Protein AF-A0A3B8VYR9-F1 (afdb_monomer)

Radius of gyration: 18.53 Å; Cα contacts (8 Å, |Δi|>4): 115; chains: 1; bounding box: 56×36×40 Å

Mean predicted aligned error: 8.79 Å

Solvent-accessible surface area (backbone atoms only — not comparable to full-atom values): 8008 Å² total; per-residue (Å²): 110,72,70,53,38,74,75,38,49,82,74,37,47,67,56,60,59,36,44,62,28,74,54,40,21,59,50,23,42,75,70,74,43,78,25,67,68,58,33,51,75,72,70,46,55,63,66,60,54,51,31,26,52,50,25,41,53,53,46,51,53,50,38,62,54,38,61,74,37,90,84,54,78,80,65,86,51,76,98,46,79,56,70,59,60,70,54,39,21,56,75,54,56,59,55,27,40,46,40,27,50,27,52,53,23,50,49,48,45,50,52,58,51,39,53,71,70,77,48,66,95,74,77,82,73,76,77,78,76,77,73,76,79,76,88,70,134

Secondary structure (DSSP, 8-state):
-HHHHHH-HHHHHHHHTTHHHHHHHHHHHHTT---HHHHHHTT--HHHHHHHHHHHHHHHHHHHHHHT-SS-PPP--TT---SEETTEEGGGGGGHHHHHHHHHHHHHHHHHHHHHTT--SSS---PPPPPP-----

Sequence (137 aa):
MIPAMALWPRFVFPVAWMSLFLIVDPVNLALGRPSIASDLRRGDWRNVAALAL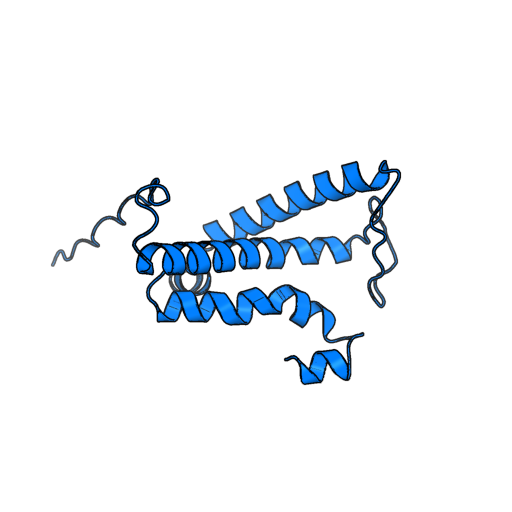GALVCGWFWEMWNFRALPKWEYTIPYLGFARVFEMPVLGYLGYLPFGLEVYAGYHFLAGWFSRLGTTSILVIEQPAGEPANRAT

Foldseek 3Di:
DVVCCVVCVLPCVVCVLQVLLVPQQVVCVVVVWDHPVVCVVVVHCPLLVVLQVVLLVVVLVLLVVQLPDPDHDADDRRPQCPCDDRRDGPVRSVSSSSVSRSVVSVVRRVVVVCVVVVPDPPPPPDDDPDDPPDPDD

Structure (mmCIF, N/CA/C/O backbone):
data_AF-A0A3B8VYR9-F1
#
_entry.id   AF-A0A3B8VYR9-F1
#
loop_
_atom_site.group_PDB
_atom_site.id
_atom_site.type_symbol
_atom_site.label_atom_id
_atom_site.label_alt_id
_atom_site.label_comp_id
_atom_site.label_asym_id
_atom_site.label_entity_id
_atom_site.label_seq_id
_atom_site.pdbx_PDB_ins_code
_atom_site.Cartn_x
_atom_site.Cartn_y
_atom_site.Cartn_z
_atom_site.occupancy
_atom_site.B_iso_or_equiv
_atom_site.auth_seq_id
_atom_site.auth_comp_id
_atom_site.auth_asym_id
_atom_site.auth_atom_id
_atom_site.pdbx_PDB_model_num
ATOM 1 N N . MET A 1 1 ? 8.200 -9.955 10.251 1.00 70.38 1 MET A N 1
ATOM 2 C CA . MET A 1 1 ? 8.188 -9.306 8.923 1.00 70.38 1 MET A CA 1
ATOM 3 C C . MET A 1 1 ? 9.584 -8.831 8.523 1.00 70.38 1 MET A C 1
ATOM 5 O O . MET A 1 1 ? 10.175 -9.465 7.663 1.00 70.38 1 MET A O 1
ATOM 9 N N . ILE A 1 2 ? 10.164 -7.833 9.202 1.00 75.56 2 ILE A N 1
ATOM 10 C CA . ILE A 1 2 ? 11.476 -7.245 8.847 1.00 75.56 2 ILE A CA 1
ATOM 11 C C . ILE A 1 2 ? 12.635 -8.269 8.761 1.00 75.56 2 ILE A C 1
ATOM 13 O O . ILE A 1 2 ? 13.341 -8.259 7.755 1.00 75.56 2 ILE A O 1
ATOM 17 N N . PRO A 1 3 ? 12.810 -9.223 9.703 1.00 81.12 3 PRO A N 1
ATOM 18 C CA . PRO A 1 3 ? 13.895 -10.208 9.598 1.00 81.12 3 PRO A CA 1
ATOM 19 C C . PRO A 1 3 ? 13.753 -11.145 8.389 1.00 81.12 3 PRO A C 1
ATOM 21 O O . PRO A 1 3 ? 14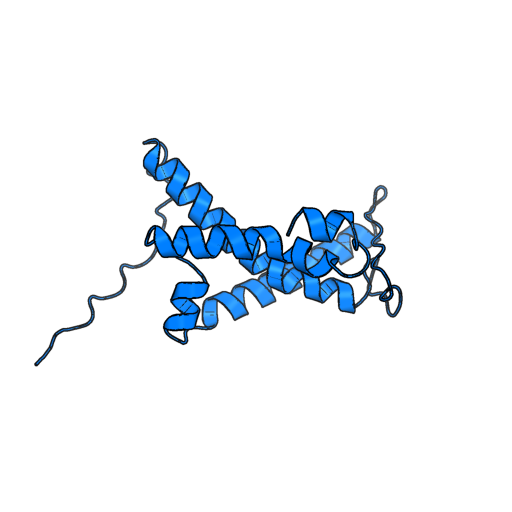.735 -11.495 7.745 1.00 81.12 3 PRO A O 1
ATOM 24 N N . ALA A 1 4 ? 12.519 -11.516 8.036 1.00 78.25 4 ALA A N 1
ATOM 25 C CA . ALA A 1 4 ? 12.243 -12.389 6.896 1.00 78.25 4 ALA A CA 1
ATOM 26 C C . ALA A 1 4 ? 12.531 -11.691 5.556 1.00 78.25 4 ALA A C 1
ATOM 28 O O . ALA A 1 4 ? 12.987 -12.332 4.613 1.00 78.25 4 ALA A O 1
ATOM 29 N N . MET A 1 5 ? 12.316 -10.375 5.485 1.00 78.88 5 MET A N 1
ATOM 30 C CA . MET A 1 5 ? 12.647 -9.564 4.308 1.00 78.88 5 MET A CA 1
ATOM 31 C C . MET A 1 5 ? 14.157 -9.461 4.095 1.00 78.88 5 MET A C 1
ATOM 33 O O . MET A 1 5 ? 14.606 -9.494 2.955 1.00 78.88 5 MET A O 1
ATOM 37 N N . ALA A 1 6 ? 14.934 -9.384 5.179 1.00 80.75 6 ALA A N 1
ATOM 38 C CA . ALA A 1 6 ? 16.392 -9.366 5.106 1.00 80.75 6 ALA A CA 1
ATOM 39 C C . ALA A 1 6 ? 16.974 -10.727 4.680 1.00 80.75 6 ALA A C 1
ATOM 41 O O . ALA A 1 6 ? 17.941 -10.770 3.925 1.00 80.75 6 ALA A O 1
ATOM 42 N N . LEU A 1 7 ? 16.377 -11.834 5.135 1.00 87.12 7 LEU A N 1
ATOM 43 C CA . LEU A 1 7 ? 16.882 -13.188 4.873 1.00 87.12 7 LEU A CA 1
ATOM 44 C C . LEU A 1 7 ? 16.427 -13.764 3.521 1.00 87.12 7 LEU A C 1
ATOM 46 O O . LEU A 1 7 ? 17.190 -14.482 2.879 1.00 87.12 7 LEU A O 1
ATOM 50 N N . TRP A 1 8 ? 15.214 -13.436 3.058 1.00 87.44 8 TRP A N 1
ATOM 51 C CA . TRP A 1 8 ? 14.652 -13.949 1.799 1.00 87.44 8 TRP A CA 1
ATOM 52 C C . TRP A 1 8 ? 13.967 -12.863 0.949 1.00 87.44 8 TRP A C 1
ATOM 54 O O . TRP A 1 8 ? 12.794 -13.001 0.580 1.00 87.44 8 TRP A O 1
ATOM 64 N N . PRO A 1 9 ? 14.684 -11.796 0.550 1.00 81.38 9 PRO A N 1
ATOM 65 C CA . PRO A 1 9 ? 14.093 -10.666 -0.174 1.00 81.38 9 PRO A CA 1
ATOM 66 C C . PRO A 1 9 ? 13.453 -11.072 -1.508 1.00 81.38 9 PRO A C 1
ATOM 68 O O . PRO A 1 9 ? 12.457 -10.491 -1.926 1.00 81.38 9 PRO A O 1
ATOM 71 N N . ARG A 1 10 ? 13.973 -12.123 -2.158 1.00 83.44 10 ARG A N 1
ATOM 72 C CA . ARG A 1 10 ? 13.478 -12.617 -3.456 1.00 83.44 10 ARG A CA 1
ATOM 73 C C . ARG A 1 10 ? 12.071 -13.224 -3.395 1.00 83.44 10 ARG A C 1
ATOM 75 O O . ARG A 1 10 ? 11.439 -13.332 -4.438 1.00 83.44 10 ARG A O 1
ATOM 82 N N . PHE A 1 11 ? 11.595 -13.602 -2.207 1.00 84.12 11 PHE A N 1
ATOM 83 C CA . PHE A 1 11 ? 10.285 -14.236 -2.008 1.00 84.12 11 PHE A CA 1
ATOM 84 C C . PHE A 1 11 ? 9.354 -13.410 -1.118 1.00 84.12 11 PHE A C 1
ATOM 86 O O . PHE A 1 11 ? 8.143 -13.439 -1.300 1.00 84.12 11 PHE A O 1
ATOM 93 N N . VAL A 1 12 ? 9.908 -12.658 -0.163 1.00 86.00 12 VAL A N 1
ATOM 94 C CA . VAL A 1 12 ? 9.130 -11.917 0.844 1.00 86.00 12 VAL A CA 1
ATOM 95 C C . VAL A 1 12 ? 8.771 -10.499 0.366 1.00 86.00 12 VAL A C 1
ATOM 97 O O . VAL A 1 12 ? 8.066 -9.769 1.058 1.00 86.00 12 VAL A O 1
ATOM 100 N N . PHE A 1 13 ? 9.183 -10.102 -0.844 1.00 84.25 13 PHE A N 1
ATOM 101 C CA . PHE A 1 13 ? 8.862 -8.783 -1.396 1.00 84.25 13 PHE A CA 1
ATOM 102 C C . PHE A 1 13 ? 7.352 -8.447 -1.450 1.00 84.25 13 PHE A C 1
ATOM 104 O O . PHE A 1 13 ? 7.033 -7.297 -1.164 1.00 84.25 13 PHE A O 1
ATOM 111 N N . PRO A 1 14 ? 6.394 -9.373 -1.688 1.00 86.38 14 PRO A N 1
ATOM 112 C CA . PRO A 1 14 ? 4.969 -9.018 -1.661 1.00 86.38 14 PRO A CA 1
ATOM 113 C C . PRO A 1 14 ? 4.486 -8.645 -0.256 1.00 86.38 14 PRO A C 1
ATOM 115 O O . PRO A 1 14 ? 3.592 -7.824 -0.094 1.00 86.38 14 PRO A O 1
ATOM 118 N N . VAL A 1 15 ? 5.108 -9.212 0.782 1.00 87.06 15 VAL A N 1
ATOM 119 C CA . VAL A 1 15 ? 4.826 -8.836 2.174 1.00 87.06 15 VAL A CA 1
ATOM 120 C C . VAL A 1 15 ? 5.326 -7.418 2.450 1.00 87.06 15 VAL A C 1
ATOM 122 O O . VAL A 1 15 ? 4.719 -6.708 3.242 1.00 87.06 15 VAL A O 1
ATOM 125 N N . ALA A 1 16 ? 6.388 -6.977 1.765 1.00 84.75 16 ALA A N 1
ATOM 126 C CA . ALA A 1 16 ? 6.820 -5.580 1.795 1.00 84.75 16 ALA A CA 1
ATOM 127 C C . ALA A 1 16 ? 5.740 -4.645 1.265 1.00 84.75 16 ALA A C 1
ATOM 129 O O . ALA A 1 16 ? 5.438 -3.645 1.905 1.00 84.75 16 ALA A O 1
ATOM 130 N N . TRP A 1 17 ? 5.137 -5.006 0.134 1.00 87.38 17 TRP A N 1
ATOM 131 C CA . TRP A 1 17 ? 4.110 -4.209 -0.541 1.00 87.38 17 TRP A CA 1
ATOM 132 C C . TRP A 1 17 ? 2.783 -4.116 0.212 1.00 87.38 17 TRP A C 1
ATOM 134 O O . TRP A 1 17 ? 1.917 -3.356 -0.197 1.00 87.38 17 TRP A O 1
ATOM 144 N N . MET A 1 18 ? 2.593 -4.946 1.238 1.00 90.44 18 MET A N 1
ATOM 145 C CA . MET A 1 18 ? 1.410 -4.919 2.103 1.00 90.44 18 MET A CA 1
ATOM 146 C C . MET A 1 18 ? 1.759 -4.550 3.544 1.00 90.44 18 MET A C 1
ATOM 148 O O . MET A 1 18 ? 0.905 -4.599 4.430 1.00 90.44 18 MET A O 1
ATOM 152 N N . SER A 1 19 ? 3.032 -4.271 3.819 1.00 90.44 19 SER A N 1
ATOM 153 C CA . SER A 1 19 ? 3.544 -4.138 5.177 1.00 90.44 19 SER A CA 1
ATOM 154 C C . SER A 1 19 ? 2.864 -3.009 5.935 1.00 90.44 19 SER A C 1
ATOM 156 O O . SER A 1 19 ? 2.513 -3.178 7.105 1.00 90.44 19 SER A O 1
ATOM 158 N N . LEU A 1 20 ? 2.642 -1.879 5.262 1.00 91.69 20 LEU A N 1
ATOM 159 C CA . LEU A 1 20 ? 2.012 -0.726 5.872 1.00 91.69 20 LEU A CA 1
ATOM 160 C C . LEU A 1 20 ? 0.546 -1.035 6.158 1.00 91.69 20 LEU A C 1
ATOM 162 O O . LEU A 1 20 ? 0.086 -0.805 7.272 1.00 91.69 20 LEU A O 1
ATOM 166 N N . PHE A 1 21 ? -0.163 -1.628 5.197 1.00 94.50 21 PHE A N 1
ATOM 167 C CA . PHE A 1 21 ? -1.569 -1.998 5.357 1.00 94.50 21 PHE A CA 1
ATOM 168 C C . PHE A 1 21 ? -1.770 -2.964 6.532 1.00 94.50 21 PHE A C 1
ATOM 170 O O . PHE A 1 21 ? -2.588 -2.708 7.414 1.00 94.50 21 PHE A O 1
ATOM 177 N N . LEU A 1 22 ? -0.968 -4.033 6.589 1.00 93.44 22 LEU A N 1
ATOM 178 C CA . LEU A 1 22 ? -1.051 -5.070 7.623 1.00 93.44 22 LEU A CA 1
ATOM 179 C C . LEU A 1 22 ? -0.770 -4.552 9.039 1.00 93.44 22 LEU A C 1
ATOM 181 O O . LEU A 1 22 ? -1.166 -5.195 10.008 1.00 93.44 22 LEU A O 1
ATOM 185 N N . ILE A 1 23 ? -0.085 -3.417 9.170 1.00 93.62 23 ILE A N 1
ATOM 186 C CA . ILE A 1 23 ? 0.197 -2.784 10.461 1.00 93.62 23 ILE A CA 1
ATOM 187 C C . ILE A 1 23 ? -0.844 -1.706 10.768 1.00 93.62 23 ILE A C 1
ATOM 189 O O . ILE A 1 23 ? -1.402 -1.671 11.862 1.00 93.62 23 ILE A O 1
ATOM 193 N N . VAL A 1 24 ? -1.101 -0.815 9.815 1.00 96.19 24 VAL A N 1
ATOM 194 C CA . VAL A 1 24 ? -1.844 0.426 10.044 1.00 96.19 24 VAL A CA 1
ATOM 195 C C . VAL A 1 24 ? -3.352 0.200 10.047 1.00 96.19 24 VAL A C 1
ATOM 197 O O . VAL A 1 24 ? -4.045 0.782 10.882 1.00 96.19 24 VAL A O 1
ATOM 200 N N . ASP A 1 25 ? -3.876 -0.663 9.177 1.00 96.69 25 ASP A N 1
ATOM 201 C CA . ASP A 1 25 ? -5.320 -0.905 9.104 1.00 96.69 25 ASP A CA 1
ATOM 202 C C . ASP A 1 25 ? -5.874 -1.551 10.393 1.00 96.69 25 ASP A C 1
ATOM 204 O O . ASP A 1 25 ? -6.851 -1.029 10.942 1.00 96.69 25 ASP A O 1
ATOM 208 N N . PRO A 1 26 ? -5.218 -2.570 10.998 1.00 95.62 26 PRO A N 1
ATOM 209 C CA . PRO A 1 26 ? -5.627 -3.081 12.308 1.00 95.62 26 PRO A CA 1
ATOM 210 C C . PRO A 1 26 ? -5.537 -2.045 13.432 1.00 95.62 26 PRO A C 1
ATOM 212 O O . PRO A 1 26 ? -6.354 -2.072 14.352 1.00 95.62 26 PRO A O 1
ATOM 215 N N . VAL A 1 27 ? -4.570 -1.122 13.376 1.00 96.06 27 VAL A N 1
ATOM 216 C CA . VAL A 1 27 ? -4.463 -0.027 14.353 1.00 96.06 27 VAL A CA 1
ATOM 217 C C . VAL A 1 27 ? -5.632 0.943 14.202 1.00 96.06 27 VAL A C 1
ATOM 219 O O . VAL A 1 27 ? -6.235 1.321 15.205 1.00 96.06 27 VAL A O 1
ATOM 222 N N . ASN A 1 28 ? -6.001 1.316 12.975 1.00 96.25 28 ASN A N 1
ATOM 223 C CA . ASN A 1 28 ? -7.187 2.139 12.734 1.00 96.25 28 ASN A CA 1
ATOM 224 C C . ASN A 1 28 ? -8.452 1.456 13.257 1.00 96.25 28 ASN A C 1
ATOM 226 O O . ASN A 1 28 ? -9.207 2.084 14.001 1.00 96.25 28 ASN A O 1
ATOM 230 N N . LEU A 1 29 ? -8.621 0.165 12.963 1.00 95.69 29 LEU A N 1
ATOM 231 C CA . LEU A 1 29 ? -9.728 -0.640 13.472 1.00 95.69 29 LEU A CA 1
ATOM 232 C C . LEU A 1 29 ? -9.774 -0.642 15.009 1.00 95.69 29 LEU A C 1
ATOM 234 O O . LEU A 1 29 ? -10.826 -0.400 15.596 1.00 95.69 29 LEU A O 1
ATOM 238 N N . ALA A 1 30 ? -8.638 -0.887 15.669 1.00 95.81 30 ALA A N 1
ATOM 239 C CA . ALA A 1 30 ? -8.544 -0.916 17.130 1.00 95.81 30 ALA A CA 1
ATOM 240 C C . ALA A 1 30 ? -8.846 0.448 17.775 1.00 95.81 30 ALA A C 1
ATOM 242 O O . ALA A 1 30 ? -9.344 0.511 18.896 1.00 95.81 30 ALA A O 1
ATOM 243 N N . LEU A 1 31 ? -8.566 1.542 17.064 1.00 93.31 31 LEU A N 1
ATOM 244 C CA . LEU A 1 31 ? -8.855 2.908 17.496 1.00 93.31 31 LEU A CA 1
ATOM 245 C C . LEU A 1 31 ? -10.264 3.391 17.105 1.00 93.31 31 LEU A C 1
ATOM 247 O O . LEU A 1 31 ? -10.565 4.566 17.319 1.00 93.31 31 LEU A O 1
ATOM 251 N N . GLY A 1 32 ? -11.107 2.525 16.530 1.00 91.25 32 GLY A N 1
ATOM 252 C CA . GLY A 1 32 ? -12.465 2.868 16.092 1.00 91.25 32 GLY A CA 1
ATOM 253 C C . GLY A 1 32 ? -12.511 3.840 14.908 1.00 91.25 32 GLY A C 1
ATOM 254 O O . GLY A 1 32 ? -13.501 4.544 14.729 1.00 91.25 32 GLY A O 1
ATOM 255 N N . ARG A 1 33 ? -11.431 3.922 14.126 1.00 93.50 33 ARG A N 1
ATOM 256 C CA . ARG A 1 33 ? -11.322 4.761 12.924 1.00 93.50 33 ARG A CA 1
ATOM 257 C C . ARG A 1 33 ? -11.756 3.973 11.682 1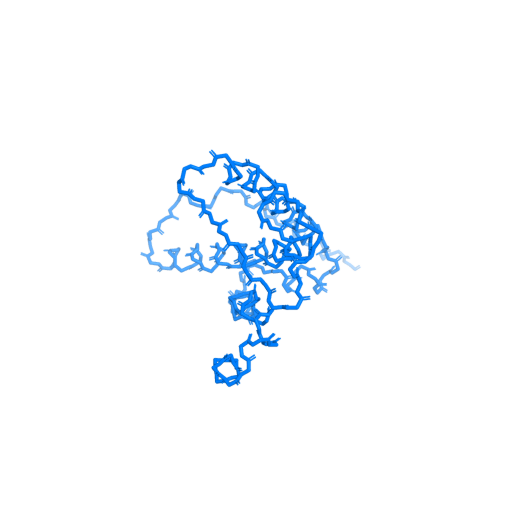.00 93.50 33 ARG A C 1
ATOM 259 O O . ARG A 1 33 ? -11.773 2.741 11.737 1.00 93.50 33 ARG A O 1
ATOM 266 N N . PRO A 1 34 ? -12.056 4.649 10.555 1.00 93.81 34 PRO A N 1
ATOM 267 C CA . PRO A 1 34 ? -12.319 3.961 9.296 1.00 93.81 34 PRO A CA 1
ATOM 268 C C . PRO A 1 34 ? -11.168 3.014 8.932 1.00 93.81 34 PRO A C 1
ATOM 270 O O . PRO A 1 34 ? -9.993 3.379 9.036 1.00 93.81 34 PRO A O 1
ATOM 273 N N . SER A 1 35 ? -11.515 1.781 8.565 1.00 96.44 35 SER A N 1
ATOM 274 C CA . SER A 1 35 ? -10.565 0.718 8.235 1.00 96.44 35 SER A CA 1
ATOM 275 C C . SER A 1 35 ? -11.167 -0.221 7.194 1.00 96.44 35 SER A C 1
ATOM 277 O O . SER A 1 35 ? -12.365 -0.511 7.217 1.00 96.44 35 SER A O 1
ATOM 279 N N . ILE A 1 36 ? -10.334 -0.759 6.314 1.00 95.75 36 ILE A N 1
ATOM 280 C CA . ILE A 1 36 ? -10.773 -1.753 5.332 1.00 95.75 36 ILE A CA 1
ATOM 281 C C . ILE A 1 36 ? -11.202 -3.039 6.043 1.00 95.75 36 ILE A C 1
ATOM 283 O O . ILE A 1 36 ? -12.195 -3.659 5.664 1.00 95.75 36 ILE A O 1
ATOM 287 N N . ALA A 1 37 ? -10.521 -3.424 7.126 1.00 94.62 37 ALA A N 1
ATOM 288 C CA . ALA A 1 37 ? -10.905 -4.582 7.920 1.00 94.62 37 ALA A CA 1
ATOM 289 C C . ALA A 1 37 ? -12.318 -4.451 8.520 1.00 94.62 37 ALA A C 1
ATOM 291 O O . ALA A 1 37 ? -13.041 -5.449 8.582 1.00 94.62 37 ALA A O 1
ATOM 292 N N . SER A 1 38 ? -12.745 -3.252 8.946 1.00 93.69 38 SER A N 1
ATOM 293 C CA . SER A 1 38 ? -14.126 -3.040 9.408 1.00 93.69 38 SER A CA 1
ATOM 294 C C . SER A 1 38 ? -15.143 -3.166 8.281 1.00 93.69 38 SER A C 1
ATOM 296 O O . SER A 1 38 ? -16.196 -3.767 8.495 1.00 93.69 38 SER A O 1
ATOM 298 N N . ASP A 1 39 ? -14.831 -2.654 7.090 1.00 93.56 39 ASP A N 1
ATOM 299 C CA . ASP A 1 39 ? -15.727 -2.725 5.932 1.00 93.56 39 ASP A CA 1
ATOM 300 C C . ASP A 1 39 ? -15.933 -4.179 5.495 1.00 93.56 39 ASP A C 1
ATOM 302 O O . ASP A 1 39 ? -17.066 -4.652 5.381 1.00 93.56 39 ASP A O 1
ATOM 306 N N . LEU A 1 40 ? -14.838 -4.938 5.398 1.00 94.44 40 LEU A N 1
ATOM 307 C CA . LEU A 1 40 ? -14.861 -6.359 5.054 1.00 94.44 40 LEU A CA 1
ATOM 308 C C . LEU A 1 40 ? -15.637 -7.202 6.071 1.00 94.44 40 LEU A C 1
ATOM 310 O O . LEU A 1 40 ? -16.398 -8.086 5.678 1.00 94.44 40 LEU A O 1
ATOM 314 N N . ARG A 1 41 ? -15.516 -6.911 7.375 1.00 94.19 41 ARG A N 1
ATOM 315 C CA . ARG A 1 41 ? -16.315 -7.580 8.425 1.00 94.19 41 ARG A CA 1
ATOM 316 C C . ARG A 1 41 ? -17.817 -7.349 8.267 1.00 94.19 41 ARG A C 1
ATOM 318 O O . ARG A 1 41 ? -18.602 -8.187 8.696 1.00 94.19 41 ARG A O 1
ATOM 325 N N . ARG A 1 42 ? -18.213 -6.225 7.668 1.00 93.75 42 ARG A N 1
ATOM 326 C CA . ARG A 1 42 ? -19.611 -5.887 7.363 1.00 93.75 42 ARG A CA 1
ATOM 327 C C . ARG A 1 42 ? -20.051 -6.390 5.983 1.00 93.75 42 ARG A C 1
ATOM 329 O O . ARG A 1 42 ? -21.192 -6.156 5.601 1.00 93.75 42 ARG A O 1
ATOM 336 N N . GLY A 1 43 ? -19.169 -7.074 5.249 1.00 94.94 43 GLY A N 1
ATOM 337 C CA . GLY A 1 43 ? -19.417 -7.542 3.886 1.00 94.94 43 GLY A CA 1
ATOM 338 C C . GLY A 1 43 ? -19.375 -6.433 2.832 1.00 94.94 43 GLY A C 1
ATOM 339 O O . GLY A 1 43 ? -19.832 -6.649 1.712 1.00 94.94 43 GLY A O 1
ATOM 340 N N . ASP A 1 44 ? -18.845 -5.253 3.165 1.00 94.56 44 ASP A N 1
ATOM 341 C CA . ASP A 1 44 ? -18.756 -4.122 2.248 1.00 94.56 44 ASP A CA 1
ATOM 342 C C . ASP A 1 44 ? -17.414 -4.121 1.507 1.00 94.56 44 ASP A C 1
ATOM 344 O O . ASP A 1 44 ? -16.362 -3.815 2.064 1.00 94.56 44 ASP A O 1
ATOM 348 N N . TRP A 1 45 ? -17.458 -4.466 0.222 1.00 94.69 45 TRP A N 1
ATOM 349 C CA . TRP A 1 45 ? -16.281 -4.528 -0.651 1.00 94.69 45 TRP A CA 1
ATOM 350 C C . TRP A 1 45 ? -16.107 -3.281 -1.519 1.00 94.69 45 TRP A C 1
ATOM 352 O O . TRP A 1 45 ? -15.168 -3.214 -2.314 1.00 94.69 45 TRP A O 1
ATOM 362 N N . ARG A 1 46 ? -16.998 -2.289 -1.393 1.00 94.56 46 ARG A N 1
ATOM 363 C CA . ARG A 1 46 ? -17.023 -1.118 -2.281 1.00 94.56 46 ARG A CA 1
ATOM 364 C C . ARG A 1 46 ? -15.725 -0.327 -2.201 1.00 94.56 46 ARG A C 1
ATOM 366 O O . ARG A 1 46 ? -15.147 -0.025 -3.241 1.00 94.56 46 ARG A O 1
ATOM 373 N N . ASN A 1 47 ? -15.232 -0.073 -0.988 1.00 92.44 47 ASN A N 1
ATOM 374 C CA . ASN A 1 47 ? -13.976 0.647 -0.777 1.00 92.44 47 ASN A CA 1
ATOM 375 C C . ASN A 1 47 ? -12.782 -0.117 -1.356 1.00 92.44 47 ASN A C 1
ATOM 377 O O . ASN A 1 47 ? -11.968 0.473 -2.060 1.00 92.44 47 ASN A O 1
ATOM 381 N N . VAL A 1 48 ? -12.712 -1.436 -1.151 1.00 94.94 48 VAL A N 1
ATOM 382 C CA . VAL A 1 48 ? -11.640 -2.274 -1.715 1.00 94.94 48 VAL A CA 1
ATOM 383 C C . VAL A 1 48 ? -11.639 -2.210 -3.241 1.00 94.94 48 VAL A C 1
ATOM 385 O O . VAL A 1 48 ? -10.598 -1.949 -3.838 1.00 94.94 48 VAL A O 1
ATOM 388 N N . ALA A 1 49 ? -12.798 -2.401 -3.876 1.00 95.00 49 ALA A N 1
ATOM 389 C CA . ALA A 1 49 ? -12.912 -2.370 -5.331 1.00 95.00 49 ALA A CA 1
ATOM 390 C C . ALA A 1 49 ? -12.598 -0.979 -5.906 1.00 95.00 49 ALA A C 1
ATOM 392 O O . ALA A 1 49 ? -11.847 -0.871 -6.874 1.00 95.00 49 ALA A O 1
ATOM 393 N N . ALA A 1 50 ? -13.128 0.085 -5.296 1.00 95.88 50 ALA A N 1
ATOM 394 C CA . ALA A 1 50 ? -12.894 1.457 -5.737 1.00 95.88 50 ALA A CA 1
ATOM 395 C C . ALA A 1 50 ? -11.415 1.853 -5.619 1.00 95.88 50 ALA A C 1
ATOM 397 O O . ALA A 1 50 ? -10.853 2.395 -6.570 1.00 95.88 50 ALA A O 1
ATOM 398 N N . LEU A 1 51 ? -10.766 1.537 -4.493 1.00 96.06 51 LEU A N 1
ATOM 399 C CA . LEU A 1 51 ? -9.344 1.814 -4.276 1.00 96.06 51 LEU A CA 1
ATOM 400 C C . LEU A 1 51 ? -8.458 0.991 -5.210 1.00 96.06 51 LEU A C 1
ATOM 402 O O . LEU A 1 51 ? -7.519 1.537 -5.780 1.00 96.06 51 LEU A O 1
ATOM 406 N N . ALA A 1 52 ? -8.765 -0.293 -5.404 1.00 94.12 52 ALA A N 1
ATOM 407 C CA . ALA A 1 52 ? -8.023 -1.159 -6.314 1.00 94.12 52 ALA A CA 1
ATOM 408 C C . ALA A 1 52 ? -8.091 -0.654 -7.762 1.00 94.12 52 ALA A C 1
ATOM 410 O O . ALA A 1 52 ? -7.063 -0.531 -8.426 1.00 94.12 52 ALA A O 1
ATOM 411 N N . LEU A 1 53 ? -9.290 -0.317 -8.248 1.00 95.81 53 LEU A N 1
ATOM 412 C CA . LEU A 1 53 ? -9.476 0.217 -9.598 1.00 95.81 53 LEU A CA 1
ATOM 413 C C . LEU A 1 53 ? -8.833 1.595 -9.752 1.00 95.81 53 LEU A C 1
ATOM 415 O O . LEU A 1 53 ? -8.129 1.831 -10.731 1.00 95.81 53 LEU A O 1
ATOM 419 N N . GLY A 1 54 ? -9.024 2.486 -8.776 1.00 96.31 54 GLY A N 1
ATOM 420 C CA . GLY A 1 54 ? -8.393 3.802 -8.769 1.00 96.31 54 GLY A CA 1
ATOM 421 C C . GLY A 1 54 ? -6.870 3.699 -8.806 1.00 96.31 54 GLY A C 1
ATOM 422 O O . GLY A 1 54 ? -6.232 4.335 -9.640 1.00 96.31 54 GLY A O 1
ATOM 423 N N . ALA A 1 55 ? -6.283 2.839 -7.971 1.00 95.62 55 ALA A N 1
ATOM 424 C CA . ALA A 1 55 ? -4.843 2.618 -7.937 1.00 95.62 55 ALA A CA 1
ATOM 425 C C . ALA A 1 55 ? -4.313 2.000 -9.237 1.00 95.62 55 ALA A C 1
ATOM 427 O O . ALA A 1 55 ? -3.257 2.416 -9.704 1.00 95.62 55 ALA A O 1
ATOM 428 N N . LEU A 1 56 ? -5.044 1.068 -9.861 1.00 94.62 56 LEU A N 1
ATOM 429 C CA . LEU A 1 56 ? -4.673 0.514 -11.167 1.00 94.62 56 LEU A CA 1
ATOM 430 C C . LEU A 1 56 ? -4.691 1.571 -12.273 1.00 94.62 56 LEU A C 1
ATOM 432 O O . LEU A 1 56 ? -3.765 1.621 -13.077 1.00 94.62 56 LEU A O 1
ATOM 436 N N . VAL A 1 57 ? -5.717 2.424 -12.316 1.00 95.75 57 VAL A N 1
ATOM 437 C CA . VAL A 1 57 ? -5.808 3.509 -13.306 1.00 95.75 57 VAL A CA 1
ATOM 438 C C . VAL A 1 57 ? -4.690 4.529 -13.087 1.00 95.75 57 VAL A C 1
ATOM 440 O O . VAL A 1 57 ? -4.016 4.920 -14.039 1.00 95.75 57 VAL A O 1
ATOM 443 N N . CYS A 1 58 ? -4.434 4.919 -11.837 1.00 94.75 58 CYS A N 1
ATOM 444 C CA . CYS A 1 58 ? -3.310 5.789 -11.496 1.00 94.75 58 CYS A CA 1
ATOM 445 C C . CYS A 1 58 ? -1.966 5.152 -11.874 1.00 94.75 58 CYS A C 1
ATOM 447 O O . CYS A 1 58 ? -1.122 5.820 -12.465 1.00 94.75 58 CYS A O 1
ATOM 449 N N . GLY A 1 59 ? -1.785 3.862 -11.582 1.00 93.50 59 GLY A N 1
ATOM 450 C CA . GLY A 1 59 ? -0.598 3.091 -11.944 1.00 93.50 59 GLY A CA 1
ATOM 451 C C . GLY A 1 59 ? -0.392 3.010 -13.455 1.00 93.50 59 GLY A C 1
ATOM 452 O O . GLY A 1 59 ? 0.714 3.211 -13.942 1.00 93.50 59 GLY A O 1
ATOM 453 N N . TRP A 1 60 ? -1.467 2.827 -14.219 1.00 93.00 60 TRP A N 1
ATOM 454 C CA . TRP A 1 60 ? -1.422 2.864 -15.678 1.00 93.00 60 TRP A CA 1
ATOM 455 C C . TRP A 1 60 ? -0.906 4.205 -16.209 1.00 93.00 60 TRP A C 1
ATOM 457 O O . TRP A 1 60 ? -0.000 4.238 -17.043 1.00 93.00 60 TRP A O 1
ATOM 467 N N . PHE A 1 61 ? -1.457 5.322 -15.726 1.00 93.81 61 PHE A N 1
ATOM 468 C CA . PHE A 1 61 ? -1.002 6.649 -16.149 1.00 93.81 61 PHE A CA 1
ATOM 469 C C . PHE A 1 61 ? 0.426 6.947 -15.694 1.00 93.81 61 PHE A C 1
ATOM 471 O O . PHE A 1 61 ? 1.197 7.528 -16.459 1.00 93.81 61 PHE A O 1
ATOM 478 N N . TRP A 1 62 ? 0.793 6.504 -14.491 1.00 92.50 62 TRP A N 1
ATOM 479 C CA . TRP A 1 62 ? 2.163 6.575 -14.001 1.00 92.50 62 TRP A CA 1
ATOM 480 C C . TRP A 1 62 ? 3.133 5.879 -14.959 1.00 92.50 62 TRP A C 1
ATOM 482 O O . TRP A 1 62 ? 4.081 6.509 -15.422 1.00 92.50 62 TRP A O 1
ATOM 492 N N . GLU A 1 63 ? 2.862 4.626 -15.325 1.00 93.00 63 GLU A N 1
ATOM 493 C CA . GLU A 1 63 ? 3.716 3.861 -16.238 1.00 93.00 63 GLU A CA 1
ATOM 494 C C . GLU A 1 63 ? 3.756 4.467 -17.649 1.00 93.00 63 GLU A C 1
ATOM 496 O O . GLU A 1 63 ? 4.820 4.532 -18.270 1.00 93.00 63 GLU A O 1
ATOM 501 N N . MET A 1 64 ? 2.630 5.002 -18.132 1.00 92.19 64 MET A N 1
ATOM 502 C CA . MET A 1 64 ? 2.561 5.723 -19.407 1.00 92.19 64 MET A CA 1
ATOM 503 C C . MET A 1 64 ? 3.488 6.950 -19.428 1.00 92.19 64 MET A C 1
ATOM 505 O O . MET A 1 64 ? 4.187 7.177 -20.420 1.00 92.19 64 MET A O 1
ATOM 509 N N . TRP A 1 65 ? 3.503 7.752 -18.359 1.00 91.81 65 TRP A N 1
ATOM 510 C CA . TRP A 1 65 ? 4.395 8.911 -18.250 1.00 91.81 65 TRP A CA 1
ATOM 511 C C . TRP A 1 65 ? 5.849 8.496 -18.031 1.00 91.81 65 TRP A C 1
ATOM 513 O O . TRP A 1 65 ? 6.745 9.052 -18.669 1.00 91.81 65 TRP A O 1
ATOM 523 N N . ASN A 1 66 ? 6.076 7.489 -17.188 1.00 93.38 66 ASN A N 1
ATOM 524 C CA . ASN A 1 66 ? 7.393 6.944 -16.880 1.00 93.38 66 ASN A CA 1
ATOM 525 C C . ASN A 1 66 ? 8.111 6.433 -18.140 1.00 93.38 66 ASN A C 1
ATOM 527 O O . ASN A 1 66 ? 9.295 6.700 -18.331 1.00 93.38 66 ASN A O 1
ATOM 531 N N . PHE A 1 67 ? 7.383 5.792 -19.058 1.00 89.00 67 PHE A N 1
ATOM 532 C CA . PHE A 1 67 ? 7.939 5.265 -20.307 1.00 89.00 67 PHE A CA 1
ATOM 533 C C . PHE A 1 67 ? 8.637 6.323 -21.179 1.00 89.00 67 PHE A C 1
ATOM 535 O O . PHE A 1 67 ? 9.612 6.028 -21.872 1.00 89.00 67 PHE A O 1
ATOM 542 N N . ARG A 1 68 ? 8.132 7.563 -21.168 1.00 88.44 68 ARG A N 1
ATOM 543 C CA . ARG A 1 68 ? 8.643 8.685 -21.978 1.00 88.44 68 ARG A CA 1
ATOM 544 C C . ARG A 1 68 ? 9.573 9.616 -21.192 1.00 88.44 68 ARG A C 1
ATOM 546 O O . ARG A 1 68 ? 10.048 10.598 -21.760 1.00 88.44 68 ARG A O 1
ATOM 553 N N . ALA A 1 69 ? 9.810 9.352 -19.909 1.00 89.56 69 ALA A N 1
ATOM 554 C CA . ALA A 1 69 ? 10.606 10.222 -19.057 1.00 89.56 69 ALA A CA 1
ATOM 555 C C . ALA A 1 69 ? 12.116 10.054 -19.319 1.00 89.56 69 ALA A C 1
ATOM 557 O O . ALA A 1 69 ? 12.601 8.950 -19.562 1.00 89.56 69 ALA A O 1
ATOM 558 N N . LEU A 1 70 ? 12.862 11.166 -19.264 1.00 88.44 70 LEU A N 1
ATOM 559 C CA . LEU A 1 70 ? 14.330 11.175 -19.359 1.00 88.44 70 LEU A CA 1
ATOM 560 C C . LEU A 1 70 ? 14.965 10.470 -18.145 1.00 88.44 70 LEU A C 1
ATOM 562 O O . LEU A 1 70 ? 15.711 9.512 -18.347 1.00 88.44 70 LEU A O 1
ATOM 566 N N . PRO A 1 71 ? 14.657 10.870 -16.893 1.00 89.50 71 PRO A N 1
ATOM 567 C CA . PRO A 1 71 ? 14.817 9.994 -15.745 1.00 89.50 71 PRO A CA 1
ATOM 568 C C . PRO A 1 71 ? 13.572 9.112 -15.631 1.00 89.50 71 PRO A C 1
ATOM 570 O O . PRO A 1 71 ? 12.472 9.615 -15.406 1.00 89.50 71 PRO A O 1
ATOM 573 N N . LYS A 1 72 ? 13.745 7.803 -15.777 1.00 88.19 72 LYS A N 1
ATOM 574 C CA . LYS A 1 72 ? 12.660 6.833 -15.629 1.00 88.19 72 LYS A CA 1
ATOM 575 C C . LYS A 1 72 ? 12.959 5.812 -14.549 1.00 88.19 72 LYS A C 1
ATOM 577 O O . LYS A 1 72 ? 14.111 5.522 -14.234 1.00 88.19 72 LYS A O 1
ATOM 582 N N . TRP A 1 73 ? 11.888 5.275 -13.994 1.00 88.12 73 TRP A N 1
ATOM 583 C CA . TRP A 1 73 ? 11.903 4.167 -13.064 1.00 88.12 73 TRP A CA 1
ATOM 584 C C . TRP A 1 73 ? 11.929 2.861 -13.847 1.00 88.12 73 TRP A C 1
ATOM 586 O O . TRP A 1 73 ? 11.011 2.565 -14.609 1.00 88.12 73 TRP A O 1
ATOM 596 N N . GLU A 1 74 ? 12.986 2.081 -13.647 1.00 85.44 74 GLU A N 1
ATOM 597 C CA . GLU A 1 74 ? 13.100 0.730 -14.186 1.00 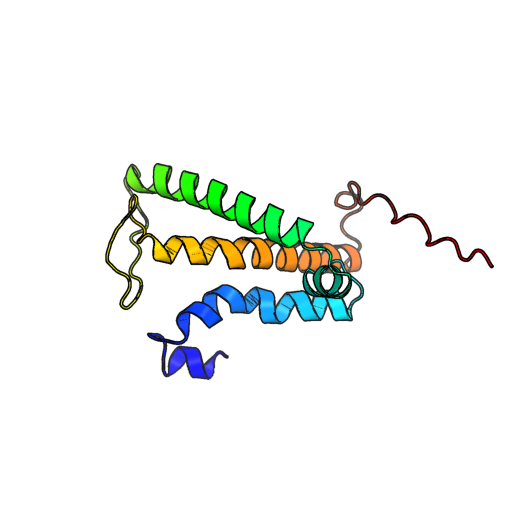85.44 74 GLU A CA 1
ATOM 598 C C . GLU A 1 74 ? 12.801 -0.284 -13.083 1.00 85.44 74 GLU A C 1
ATOM 600 O O . GLU A 1 74 ? 13.429 -0.292 -12.020 1.00 85.44 74 GLU A O 1
ATOM 605 N N . TYR A 1 75 ? 11.828 -1.159 -13.331 1.00 84.19 75 TYR A N 1
ATOM 606 C CA . TYR A 1 75 ? 11.352 -2.108 -12.333 1.00 84.19 75 TYR A CA 1
ATOM 607 C C . TYR A 1 75 ? 11.962 -3.486 -12.556 1.00 84.19 75 TYR A C 1
ATOM 609 O O . TYR A 1 75 ? 11.756 -4.130 -13.585 1.00 84.19 75 TYR A O 1
ATOM 617 N N . THR A 1 76 ? 12.671 -3.981 -11.544 1.00 83.19 76 THR A N 1
ATOM 618 C CA . THR A 1 76 ? 13.181 -5.354 -11.530 1.00 83.19 76 THR A CA 1
ATOM 619 C C . THR A 1 76 ? 12.431 -6.161 -10.483 1.00 83.19 76 THR A C 1
ATOM 621 O O . THR A 1 76 ? 12.689 -6.040 -9.288 1.00 83.19 76 THR A O 1
ATOM 624 N N . ILE A 1 77 ? 11.502 -7.004 -10.938 1.00 80.25 77 ILE A N 1
ATOM 625 C CA . ILE A 1 77 ? 10.752 -7.916 -10.070 1.00 80.25 77 ILE A CA 1
ATOM 626 C C . ILE A 1 77 ? 11.340 -9.325 -10.224 1.00 80.25 77 ILE A C 1
ATOM 628 O O . ILE A 1 77 ? 11.369 -9.846 -11.347 1.00 80.25 77 ILE A O 1
ATOM 632 N N . PRO A 1 78 ? 11.815 -9.965 -9.136 1.00 79.69 78 PRO A N 1
ATOM 633 C CA . PRO A 1 78 ? 12.362 -11.315 -9.199 1.00 79.69 78 PRO A CA 1
ATOM 634 C C . PRO A 1 78 ? 11.384 -12.282 -9.872 1.00 79.69 78 PRO A C 1
ATOM 636 O O . PRO A 1 78 ? 10.211 -12.316 -9.518 1.00 79.69 78 PRO A O 1
ATOM 639 N N . TYR A 1 79 ? 11.872 -13.078 -10.829 1.00 77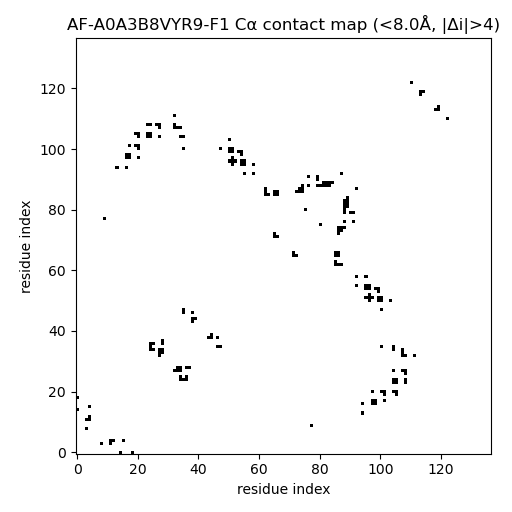.31 79 TYR A N 1
ATOM 640 C CA . TYR A 1 79 ? 11.121 -14.135 -11.533 1.00 77.31 79 TYR A CA 1
ATOM 641 C C . TYR A 1 79 ? 9.960 -13.671 -12.431 1.00 77.31 79 TYR A C 1
ATOM 643 O O . TYR A 1 79 ? 9.426 -14.483 -13.181 1.00 77.31 79 TYR A O 1
ATOM 651 N N . LEU A 1 80 ? 9.602 -12.384 -12.417 1.00 78.19 80 LEU A N 1
ATOM 652 C CA . LEU A 1 80 ? 8.437 -11.842 -13.123 1.00 78.19 80 LEU A CA 1
ATOM 653 C C . LEU A 1 80 ? 8.819 -10.836 -14.217 1.00 78.19 80 LEU A C 1
ATOM 655 O O . LEU A 1 80 ? 8.013 -9.999 -14.584 1.00 78.19 80 LEU A O 1
ATOM 659 N N . GLY A 1 81 ? 10.043 -10.884 -14.749 1.00 76.81 81 GLY A N 1
ATOM 660 C CA . GLY A 1 81 ? 10.564 -9.888 -15.701 1.00 76.81 81 GLY A CA 1
ATOM 661 C C . GLY A 1 81 ? 10.025 -9.957 -17.141 1.00 76.81 81 GLY A C 1
ATOM 662 O O . GLY A 1 81 ? 10.589 -9.292 -18.012 1.00 76.81 81 GLY A O 1
ATOM 663 N N . PHE A 1 82 ? 8.992 -10.760 -17.408 1.00 79.38 82 PHE A N 1
ATOM 664 C CA . PHE A 1 82 ? 8.427 -11.010 -18.741 1.00 79.38 82 PHE A CA 1
ATOM 665 C C . PHE A 1 82 ? 7.117 -10.235 -18.970 1.00 79.38 82 PHE A C 1
ATOM 667 O O . PHE A 1 82 ? 6.537 -9.714 -18.023 1.00 79.38 82 PHE A O 1
ATOM 674 N N . ALA A 1 83 ? 6.656 -10.171 -20.229 1.00 82.88 83 ALA A N 1
ATOM 675 C CA . ALA A 1 83 ? 5.414 -9.495 -20.633 1.00 82.88 83 ALA A CA 1
ATOM 676 C C . ALA A 1 83 ? 5.297 -8.077 -20.044 1.00 82.88 83 ALA A C 1
ATOM 678 O O . ALA A 1 83 ? 4.459 -7.810 -19.186 1.00 82.88 83 ALA A O 1
ATOM 679 N N . ARG A 1 84 ? 6.189 -7.173 -20.458 1.00 83.12 84 ARG A N 1
ATOM 680 C CA . ARG A 1 84 ? 6.172 -5.786 -19.983 1.00 83.12 84 ARG A CA 1
ATOM 681 C C . ARG A 1 84 ? 5.121 -4.971 -20.722 1.00 83.12 84 ARG A C 1
ATOM 683 O O . ARG A 1 84 ? 4.985 -5.087 -21.938 1.00 83.12 84 ARG A O 1
ATOM 690 N N . VAL A 1 85 ? 4.410 -4.141 -19.972 1.00 83.62 85 VAL A N 1
ATOM 691 C CA . VAL A 1 85 ? 3.550 -3.080 -20.494 1.00 83.62 85 VAL A CA 1
ATOM 692 C C . VAL A 1 85 ? 4.147 -1.784 -19.972 1.00 83.62 85 VAL A C 1
ATOM 694 O O . VAL A 1 85 ? 4.162 -1.568 -18.761 1.00 83.62 85 VAL A O 1
ATOM 697 N N . PHE A 1 86 ? 4.682 -0.967 -20.882 1.00 87.62 86 PHE A N 1
ATOM 698 C CA . PHE A 1 86 ? 5.638 0.099 -20.558 1.00 87.62 86 PHE A CA 1
ATOM 699 C C . PHE A 1 86 ? 6.917 -0.471 -19.911 1.00 87.62 86 PHE A C 1
ATOM 701 O O . PHE A 1 86 ? 7.479 -1.431 -20.442 1.00 87.62 86 PHE A O 1
ATOM 708 N N . GLU A 1 87 ? 7.390 0.103 -18.802 1.00 85.12 87 GLU A N 1
ATOM 709 C CA . GLU A 1 87 ? 8.599 -0.354 -18.097 1.00 85.12 87 GLU A CA 1
ATOM 710 C C . GLU A 1 87 ? 8.305 -1.443 -17.050 1.00 85.12 87 GLU A C 1
ATOM 712 O O . GLU A 1 87 ? 9.210 -2.167 -16.624 1.00 85.12 87 GLU A O 1
ATOM 717 N N . MET A 1 88 ? 7.037 -1.623 -16.668 1.00 87.38 88 MET A N 1
ATOM 718 C CA . MET A 1 88 ? 6.628 -2.582 -15.646 1.00 87.38 88 MET A CA 1
ATOM 719 C C . MET A 1 88 ? 6.178 -3.929 -16.248 1.00 87.38 88 MET A C 1
ATOM 721 O O . MET A 1 88 ? 5.421 -3.969 -17.224 1.00 87.38 88 MET A O 1
ATOM 725 N N . PRO A 1 89 ? 6.579 -5.073 -15.665 1.00 88.75 89 PRO A N 1
ATOM 726 C CA . PRO A 1 89 ? 5.968 -6.359 -15.989 1.00 88.75 89 PRO A CA 1
ATOM 727 C C . PRO A 1 89 ? 4.478 -6.392 -15.639 1.00 88.75 89 PRO A C 1
ATOM 729 O O . PRO A 1 89 ? 4.087 -5.842 -14.612 1.00 88.75 89 PRO A O 1
ATOM 732 N N . VAL A 1 90 ? 3.652 -7.101 -16.417 1.00 86.62 90 VAL A N 1
ATOM 733 C CA . VAL A 1 90 ? 2.192 -7.198 -16.182 1.00 86.62 90 VAL A CA 1
ATOM 734 C C . VAL A 1 90 ? 1.855 -7.607 -14.745 1.00 86.62 90 VAL A C 1
ATOM 736 O O . VAL A 1 90 ? 0.980 -7.017 -14.120 1.00 86.62 90 VAL A O 1
ATOM 739 N N . LEU A 1 91 ? 2.581 -8.573 -14.178 1.00 86.88 91 LEU A N 1
ATOM 740 C CA . LEU A 1 91 ? 2.350 -9.014 -12.797 1.00 86.88 91 LEU A CA 1
ATOM 741 C C . LEU A 1 91 ? 2.788 -7.981 -11.751 1.00 86.88 91 LEU A C 1
ATOM 743 O O . LEU A 1 91 ? 2.322 -8.027 -10.617 1.00 86.88 91 LEU A O 1
ATOM 747 N N . GLY A 1 92 ? 3.636 -7.025 -12.129 1.00 86.62 92 GLY A N 1
ATOM 748 C CA . GLY A 1 92 ? 3.975 -5.878 -11.298 1.00 86.62 92 GLY A CA 1
ATOM 749 C C . GLY A 1 92 ? 2.772 -4.982 -11.013 1.00 86.62 92 GLY A C 1
ATOM 750 O O . GLY A 1 92 ? 2.657 -4.482 -9.897 1.00 86.62 92 GLY A O 1
ATOM 751 N N . TYR A 1 93 ? 1.822 -4.868 -11.947 1.00 89.94 93 TYR A N 1
ATOM 752 C CA . TYR A 1 93 ? 0.617 -4.059 -11.745 1.00 89.94 93 TYR A CA 1
ATOM 753 C C . TYR A 1 93 ? -0.265 -4.580 -10.602 1.00 89.94 93 TYR A C 1
ATOM 755 O O . TYR A 1 93 ? -1.023 -3.813 -10.012 1.00 89.94 93 TYR A O 1
ATOM 763 N N . LEU A 1 94 ? -0.127 -5.857 -10.220 1.00 90.50 94 LEU A N 1
ATOM 764 C CA . LEU A 1 94 ? -0.789 -6.398 -9.030 1.00 90.50 94 LEU A CA 1
ATOM 765 C C . LEU A 1 94 ? -0.339 -5.696 -7.745 1.00 90.50 94 LEU A C 1
ATOM 767 O O . LEU A 1 94 ? -1.090 -5.697 -6.778 1.00 90.50 94 LEU A O 1
ATOM 771 N N . GLY A 1 95 ? 0.842 -5.070 -7.735 1.00 89.81 95 GLY A N 1
ATOM 772 C CA . GLY A 1 95 ? 1.325 -4.249 -6.627 1.00 89.81 95 GLY A CA 1
ATOM 773 C C . GLY A 1 95 ? 0.513 -2.968 -6.408 1.00 89.81 95 GLY A C 1
ATOM 774 O O . GLY A 1 95 ? 0.440 -2.494 -5.278 1.00 89.81 95 GLY A O 1
ATOM 775 N N . TYR A 1 96 ? -0.177 -2.442 -7.430 1.00 92.81 96 TYR A N 1
ATOM 776 C CA . TYR A 1 96 ? -1.066 -1.287 -7.250 1.00 92.81 96 TYR A CA 1
ATOM 777 C C . TYR A 1 96 ? -2.318 -1.631 -6.432 1.00 92.81 96 TYR A C 1
ATOM 779 O O . TYR A 1 96 ? -2.862 -0.760 -5.756 1.00 92.81 96 TYR A O 1
ATOM 787 N N . LEU A 1 97 ? -2.754 -2.897 -6.442 1.00 93.00 97 LEU A N 1
ATOM 788 C CA . LEU A 1 97 ? -3.923 -3.350 -5.682 1.00 93.00 97 LEU A CA 1
ATOM 789 C C . LEU A 1 97 ? -3.752 -3.127 -4.167 1.00 93.00 97 LEU A C 1
ATOM 791 O O . LEU A 1 97 ? -4.563 -2.399 -3.592 1.00 93.00 97 LEU A O 1
ATOM 795 N N . PRO A 1 98 ? -2.718 -3.684 -3.499 1.00 92.44 98 PRO A N 1
ATOM 796 C CA . PRO A 1 98 ? -2.489 -3.413 -2.087 1.00 92.44 98 PRO A CA 1
ATOM 797 C C . PRO A 1 98 ? -2.070 -1.964 -1.834 1.00 92.44 98 PRO A C 1
ATOM 799 O O . PRO A 1 98 ? -2.421 -1.427 -0.789 1.00 92.44 98 PRO A O 1
ATOM 802 N N . PHE A 1 99 ? -1.404 -1.298 -2.785 1.00 92.69 99 PHE A N 1
ATOM 803 C CA . PHE A 1 99 ? -1.003 0.102 -2.627 1.00 92.69 99 PHE A CA 1
ATOM 804 C C . PHE A 1 99 ? -2.200 1.034 -2.383 1.00 92.69 99 PHE A C 1
ATOM 806 O O . PHE A 1 99 ? -2.150 1.884 -1.497 1.00 92.69 99 PHE A O 1
ATOM 813 N N . GLY A 1 100 ? -3.314 0.843 -3.099 1.00 94.25 100 GLY A N 1
ATOM 814 C CA . GLY A 1 100 ? -4.540 1.608 -2.842 1.00 94.25 100 GLY A CA 1
ATOM 815 C C . GLY A 1 100 ? -5.062 1.441 -1.407 1.00 94.25 100 GLY A C 1
ATOM 816 O O . GLY A 1 100 ? -5.498 2.410 -0.782 1.00 94.25 100 GLY A O 1
ATOM 817 N N . LEU A 1 101 ? -4.960 0.228 -0.854 1.00 95.25 101 LEU A N 1
ATOM 818 C CA . LEU A 1 101 ? -5.356 -0.070 0.526 1.00 95.25 101 LEU A CA 1
ATOM 819 C C . LEU A 1 101 ? -4.391 0.557 1.542 1.00 95.25 101 LEU A C 1
ATOM 821 O O . LEU A 1 101 ? -4.827 1.082 2.567 1.00 95.25 101 LEU A O 1
ATOM 825 N N . GLU A 1 102 ? -3.089 0.540 1.249 1.00 95.38 102 GLU A N 1
ATOM 826 C CA . GLU A 1 102 ? -2.060 1.184 2.068 1.00 95.38 102 GLU A CA 1
ATOM 827 C C . GLU A 1 102 ? -2.284 2.692 2.184 1.00 95.38 102 GLU A C 1
ATOM 829 O O . GLU A 1 102 ? -2.231 3.234 3.289 1.00 95.38 102 GLU A O 1
ATOM 834 N N . VAL A 1 103 ? -2.587 3.361 1.068 1.00 94.88 103 VAL A N 1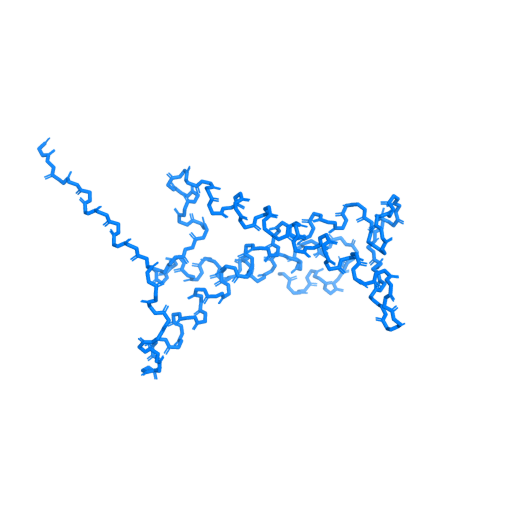
ATOM 835 C CA . VAL A 1 103 ? -2.865 4.804 1.047 1.00 94.88 103 VAL A CA 1
ATOM 836 C C . VAL A 1 103 ? -4.096 5.135 1.889 1.00 94.88 103 VAL A C 1
ATOM 838 O O . VAL A 1 103 ? -4.050 6.071 2.687 1.00 94.88 103 VAL A O 1
ATOM 841 N N . TYR A 1 104 ? -5.171 4.352 1.775 1.00 95.62 104 TYR A N 1
ATOM 842 C CA . TYR A 1 104 ? -6.379 4.539 2.583 1.00 95.62 104 TYR A CA 1
ATOM 843 C C . TYR A 1 104 ? -6.105 4.370 4.085 1.00 95.62 104 TYR A C 1
ATOM 845 O O . TYR A 1 104 ? -6.454 5.238 4.891 1.00 95.62 104 TYR A O 1
ATOM 853 N N . ALA A 1 105 ? -5.431 3.282 4.468 1.00 96.38 105 ALA A N 1
ATOM 854 C CA . ALA A 1 105 ? -5.085 3.022 5.862 1.00 96.38 105 ALA A CA 1
ATOM 855 C C . ALA A 1 105 ? -4.161 4.119 6.422 1.00 96.38 105 ALA A C 1
ATOM 857 O O . ALA A 1 105 ? -4.401 4.648 7.512 1.00 96.38 105 ALA A O 1
ATOM 858 N N . GLY A 1 106 ? -3.139 4.513 5.657 1.00 95.88 106 GLY A N 1
ATOM 859 C CA . GLY A 1 106 ? -2.219 5.591 6.008 1.00 95.88 106 GLY A CA 1
ATOM 860 C C . GLY A 1 106 ? -2.926 6.935 6.176 1.00 95.88 106 GLY A C 1
ATOM 861 O O . GLY A 1 106 ? -2.700 7.623 7.172 1.00 95.88 106 GLY A O 1
ATOM 862 N N . TYR A 1 107 ? -3.835 7.281 5.261 1.00 95.06 107 TYR A N 1
ATOM 863 C CA . TYR A 1 107 ? -4.628 8.507 5.332 1.00 95.06 107 TYR A CA 1
ATOM 864 C C . TYR A 1 107 ? -5.440 8.584 6.627 1.00 95.06 107 TYR A C 1
ATOM 866 O O . TYR A 1 107 ? -5.287 9.541 7.384 1.00 95.06 107 TYR A O 1
ATOM 874 N N . HIS A 1 108 ? -6.251 7.568 6.937 1.00 94.38 108 HIS A N 1
ATOM 875 C CA . HIS A 1 108 ? -7.086 7.587 8.144 1.00 94.38 108 HIS A CA 1
ATOM 876 C C . HIS A 1 108 ? -6.269 7.532 9.437 1.00 94.38 108 HIS A C 1
ATOM 878 O O . HIS A 1 108 ? -6.657 8.126 10.450 1.00 94.38 108 HIS A O 1
ATOM 884 N N . PHE A 1 109 ? -5.107 6.881 9.401 1.00 94.69 109 PHE A N 1
ATOM 885 C CA . PHE A 1 109 ? -4.182 6.882 10.523 1.00 94.69 109 PHE A CA 1
ATOM 886 C C . PHE A 1 109 ? -3.617 8.277 10.791 1.00 94.69 109 PHE A C 1
ATOM 888 O O . PHE A 1 109 ? -3.698 8.758 11.925 1.00 94.69 109 PHE A O 1
ATOM 895 N N . LEU A 1 110 ? -3.088 8.932 9.752 1.00 93.81 110 LEU A N 1
ATOM 896 C CA . LEU A 1 110 ? -2.507 10.270 9.841 1.00 93.81 110 LEU A CA 1
ATOM 897 C C . LEU A 1 110 ? -3.565 11.317 10.176 1.00 93.81 110 LEU A C 1
ATOM 899 O O . LEU A 1 110 ? -3.360 12.107 11.093 1.00 93.81 110 LEU A O 1
ATOM 903 N N . ALA A 1 111 ? -4.719 11.288 9.510 1.00 90.56 111 ALA A N 1
ATOM 904 C CA . ALA A 1 111 ? -5.833 12.181 9.806 1.00 90.56 111 ALA A CA 1
ATOM 905 C C . ALA A 1 111 ? -6.236 12.063 11.282 1.00 90.56 111 ALA A C 1
ATOM 907 O O . ALA A 1 111 ? -6.258 13.055 12.007 1.00 90.56 111 ALA A O 1
ATOM 908 N N . GLY A 1 112 ? -6.434 10.835 11.772 1.00 88.62 112 GLY A N 1
ATOM 909 C CA . GLY A 1 112 ? -6.758 10.606 13.174 1.00 88.62 112 GLY A CA 1
ATOM 910 C C . GLY A 1 112 ? -5.635 10.990 14.145 1.00 88.62 112 GLY A C 1
ATOM 911 O O . GLY A 1 112 ? -5.920 11.289 15.305 1.00 88.62 112 GLY A O 1
ATOM 912 N N . TRP A 1 113 ? -4.368 10.949 13.722 1.00 87.44 113 TRP A N 1
ATOM 913 C CA . TRP A 1 113 ? -3.229 11.427 14.509 1.00 87.44 113 TRP A CA 1
ATOM 914 C C . TRP A 1 113 ? -3.238 12.954 14.625 1.00 87.44 113 TRP A C 1
ATOM 916 O O . TRP A 1 113 ? -3.172 13.479 15.735 1.00 87.44 113 TRP A O 1
ATOM 926 N N . PHE A 1 114 ? -3.408 13.667 13.511 1.00 86.31 114 PHE A N 1
ATOM 927 C CA . PHE A 1 114 ? -3.459 15.130 13.501 1.00 86.31 114 PHE A CA 1
ATOM 928 C C . PHE A 1 114 ? -4.673 15.680 14.250 1.00 86.31 114 PHE A C 1
ATOM 930 O O . PHE A 1 114 ? -4.514 16.608 15.041 1.00 86.31 114 PHE A O 1
ATOM 937 N N . SER A 1 115 ? -5.847 15.050 14.126 1.00 81.06 115 SER A N 1
ATOM 938 C CA . SER A 1 115 ? -7.033 15.441 14.899 1.00 81.06 115 SER A CA 1
ATOM 939 C C . SER A 1 115 ? -6.817 15.360 16.416 1.00 81.06 115 SER A C 1
ATOM 941 O O . SER A 1 115 ? -7.422 16.128 17.158 1.00 81.06 115 SER A O 1
ATOM 943 N N . ARG A 1 116 ? -5.936 14.471 16.904 1.00 77.19 116 ARG A N 1
ATOM 944 C CA . ARG A 1 116 ? -5.573 14.406 18.334 1.00 77.19 116 ARG A CA 1
ATOM 945 C C . ARG A 1 116 ? -4.639 15.532 18.774 1.00 77.19 116 ARG A C 1
ATOM 947 O O . ARG A 1 116 ? -4.629 15.869 19.951 1.00 77.19 116 ARG A O 1
ATOM 954 N N . LEU A 1 117 ? -3.874 16.115 17.853 1.00 78.75 117 LEU A N 1
ATOM 955 C CA . LEU A 1 117 ? -2.928 17.203 18.121 1.00 78.75 117 LEU A CA 1
ATOM 956 C C . LEU A 1 117 ? -3.589 18.595 18.079 1.00 78.75 117 LEU A C 1
ATOM 958 O O . LEU A 1 117 ? -2.892 19.604 18.032 1.00 78.75 117 LEU A O 1
ATOM 962 N N . GLY A 1 118 ? -4.927 18.669 18.056 1.00 64.44 118 GLY A N 1
ATOM 963 C CA . GLY A 1 118 ? -5.686 19.929 18.032 1.00 64.44 118 GLY A CA 1
ATOM 964 C C . GLY A 1 118 ? -5.546 20.729 16.733 1.00 64.44 118 GLY A C 1
ATOM 965 O O . GLY A 1 118 ? -6.109 21.811 16.602 1.00 64.44 118 GLY A O 1
ATOM 966 N N . THR A 1 119 ? -4.816 20.194 15.755 1.00 60.72 119 THR A N 1
ATOM 967 C CA . THR A 1 119 ? -4.664 20.787 14.433 1.00 60.72 119 THR A CA 1
ATOM 968 C C . THR A 1 119 ? -5.634 20.063 13.522 1.00 60.72 119 THR A C 1
ATOM 970 O O . THR A 1 119 ? -5.505 18.852 13.364 1.00 60.72 119 THR A O 1
ATOM 973 N N . THR A 1 120 ? -6.550 20.803 12.892 1.00 53.53 120 THR A N 1
ATOM 974 C CA . THR A 1 120 ? -7.368 20.407 11.728 1.00 53.53 120 THR A CA 1
ATOM 975 C C . THR A 1 120 ? -8.878 20.335 11.980 1.00 53.53 120 THR A C 1
ATOM 977 O O . THR A 1 120 ? -9.484 19.271 12.062 1.00 53.53 120 THR A O 1
ATOM 980 N N . SER A 1 121 ? -9.504 21.507 11.941 1.00 49.84 121 SER A N 1
ATOM 981 C CA . SER A 1 121 ? -10.928 21.717 11.642 1.00 49.84 121 SER A CA 1
ATOM 982 C C . SER A 1 121 ? -11.251 21.602 10.133 1.00 49.84 121 SER A C 1
ATOM 984 O O . SER A 1 121 ? -12.370 21.888 9.730 1.00 49.84 121 SER A O 1
ATOM 986 N N . ILE A 1 122 ? -10.280 21.218 9.286 1.00 51.72 122 ILE A N 1
ATOM 987 C CA . ILE A 1 122 ? -10.348 21.313 7.809 1.00 51.72 122 ILE A CA 1
ATOM 988 C C . ILE A 1 122 ? -10.443 19.952 7.079 1.00 51.72 122 ILE A C 1
ATOM 990 O O . ILE A 1 122 ? -10.878 19.918 5.936 1.00 51.72 122 ILE A O 1
ATOM 994 N N . LEU A 1 123 ? -10.099 18.820 7.709 1.00 49.75 123 LEU A N 1
ATOM 995 C CA . LEU A 1 123 ? -10.111 17.486 7.065 1.00 49.75 123 LEU A CA 1
ATOM 996 C C . LEU A 1 123 ? -11.386 16.671 7.325 1.00 49.75 123 LEU A C 1
ATOM 998 O O . LEU A 1 123 ? -11.525 15.572 6.797 1.00 49.75 123 LEU 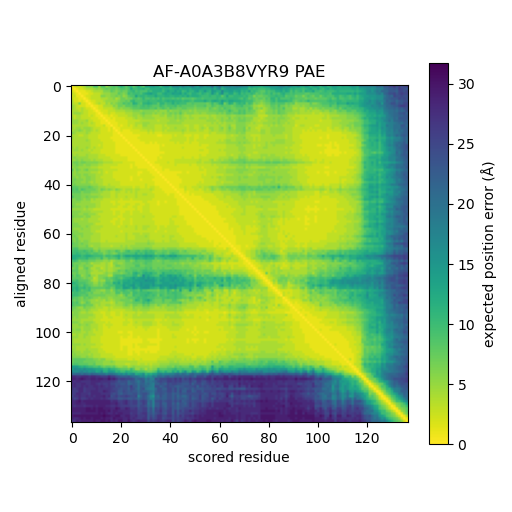A O 1
ATOM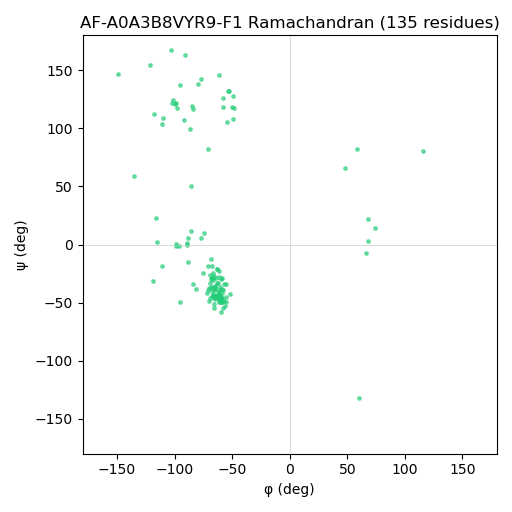 1002 N N . VAL A 1 124 ? -12.336 17.204 8.097 1.00 51.12 124 VAL A N 1
ATOM 1003 C CA . VAL A 1 124 ? -13.674 16.615 8.277 1.00 51.12 124 VAL A CA 1
ATOM 1004 C C . VAL A 1 124 ? -14.587 17.092 7.141 1.00 51.12 124 VAL A C 1
ATOM 1006 O O . VAL A 1 124 ? -15.662 17.631 7.376 1.00 51.12 124 VAL A O 1
ATOM 1009 N N . ILE A 1 125 ? -14.143 16.975 5.890 1.00 48.38 125 ILE A N 1
ATOM 1010 C CA . ILE A 1 125 ? -15.060 17.138 4.761 1.00 48.38 125 ILE A CA 1
ATOM 1011 C C . ILE A 1 125 ? -15.690 15.765 4.522 1.00 48.38 125 ILE A C 1
ATOM 1013 O O . ILE A 1 125 ? -15.074 14.867 3.961 1.00 48.38 125 ILE A O 1
ATOM 1017 N N . GLU A 1 126 ? -16.906 15.635 5.052 1.00 47.25 126 GLU A N 1
ATOM 1018 C CA . GLU A 1 126 ? -17.951 14.693 4.646 1.00 47.25 126 GLU A CA 1
ATOM 1019 C C . GLU A 1 126 ? -17.622 13.192 4.691 1.00 47.25 126 GLU A C 1
ATOM 1021 O O . GLU A 1 126 ? -17.434 12.531 3.674 1.00 47.25 126 GLU A O 1
ATOM 1026 N N . GLN A 1 127 ? -17.734 12.589 5.875 1.00 48.41 127 GLN A N 1
ATOM 1027 C CA . GLN A 1 127 ? -18.444 11.310 5.923 1.00 48.41 127 GLN A CA 1
ATOM 1028 C C . GLN A 1 127 ? -19.875 11.615 6.368 1.00 48.41 127 GLN A C 1
ATOM 1030 O O . GLN A 1 127 ? -20.039 12.127 7.480 1.00 48.41 127 GLN A O 1
ATOM 1035 N N . PRO A 1 128 ? -20.912 11.350 5.546 1.00 40.19 128 PRO A N 1
ATOM 1036 C CA . PRO A 1 128 ? -22.277 11.442 6.031 1.00 40.19 128 PRO A CA 1
ATOM 1037 C C . PRO A 1 128 ? -22.379 10.478 7.206 1.00 40.19 128 PRO A C 1
ATOM 1039 O O . PRO A 1 128 ? -21.978 9.314 7.101 1.00 40.19 128 PRO A O 1
ATOM 1042 N N . ALA A 1 129 ? -22.826 10.999 8.348 1.00 46.50 129 ALA A N 1
ATOM 1043 C CA . ALA A 1 129 ? -23.068 10.202 9.534 1.00 46.50 129 ALA A CA 1
ATOM 1044 C C . ALA A 1 129 ? -23.891 8.986 9.107 1.00 46.50 129 ALA A C 1
ATOM 1046 O O . ALA A 1 129 ? -24.984 9.143 8.564 1.00 46.50 129 ALA A O 1
ATOM 1047 N 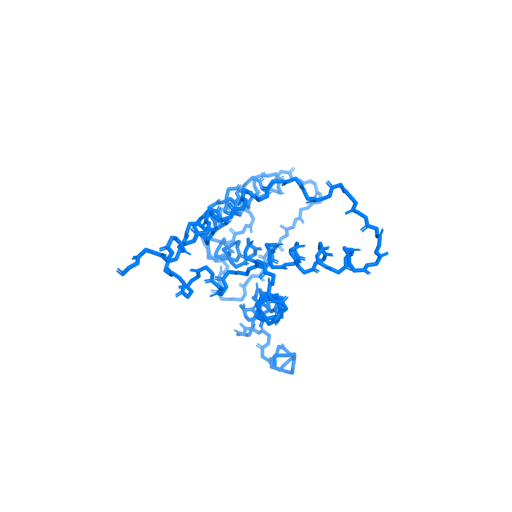N . GLY A 1 130 ? -23.322 7.790 9.283 1.00 45.00 130 GLY A N 1
ATOM 1048 C CA . GLY A 1 130 ? -24.055 6.554 9.071 1.00 45.00 130 GLY A CA 1
ATOM 1049 C C . GLY A 1 130 ? -25.355 6.662 9.851 1.00 45.00 130 GLY A C 1
ATOM 1050 O O . GLY A 1 130 ? -25.331 6.883 11.062 1.00 45.00 130 GLY A O 1
ATOM 1051 N N . GLU A 1 131 ? -26.464 6.603 9.124 1.00 42.59 131 GLU A N 1
ATOM 1052 C CA . GLU A 1 131 ? -27.804 6.706 9.674 1.00 42.59 131 GLU A CA 1
ATOM 1053 C C . GLU A 1 131 ? -27.913 5.747 10.868 1.00 42.59 131 GLU A C 1
ATOM 1055 O O . GLU A 1 131 ? -27.502 4.583 10.747 1.00 42.59 131 GLU A O 1
ATOM 1060 N N . PRO A 1 132 ? -28.352 6.217 12.052 1.00 41.00 132 PRO A N 1
ATOM 1061 C CA . PRO A 1 132 ? -28.414 5.363 13.221 1.00 41.00 132 PRO A CA 1
ATOM 1062 C C . PRO A 1 132 ? -29.313 4.181 12.882 1.00 41.00 132 PRO A C 1
ATOM 1064 O O . PRO A 1 132 ? -30.488 4.360 12.566 1.00 41.00 132 PRO A O 1
ATOM 1067 N N . ALA A 1 133 ? -28.731 2.979 12.923 1.00 48.12 133 ALA A N 1
ATOM 1068 C CA . ALA A 1 133 ? -29.454 1.732 12.758 1.00 48.12 133 ALA A CA 1
ATOM 1069 C C . ALA A 1 133 ? -30.663 1.773 13.692 1.00 48.12 133 ALA A C 1
ATOM 1071 O O . ALA A 1 133 ? -30.521 1.743 14.918 1.00 48.12 133 ALA A O 1
ATOM 1072 N N . ASN A 1 134 ? -31.835 1.926 13.081 1.00 41.97 134 ASN A N 1
ATOM 1073 C CA . ASN A 1 134 ? -33.110 1.992 13.753 1.00 41.97 134 ASN A CA 1
ATOM 1074 C C . ASN A 1 134 ? -33.245 0.747 14.637 1.00 41.97 134 ASN A C 1
ATOM 1076 O O . ASN A 1 134 ? -33.456 -0.362 14.148 1.00 41.97 134 ASN A O 1
ATOM 1080 N N . ARG A 1 135 ? -33.085 0.934 15.951 1.00 50.91 135 ARG A N 1
ATOM 1081 C CA . ARG A 1 135 ? -33.619 0.020 16.955 1.00 50.91 135 ARG A CA 1
ATOM 1082 C C . ARG A 1 135 ? -35.133 0.207 16.942 1.00 50.91 135 ARG A C 1
ATOM 1084 O O . ARG A 1 135 ? -35.668 0.941 17.766 1.00 50.91 135 ARG A O 1
ATOM 1091 N N . ALA A 1 136 ? -35.804 -0.447 16.005 1.00 42.81 136 ALA A N 1
ATOM 1092 C CA . ALA A 1 136 ? -37.239 -0.652 16.065 1.00 42.81 136 ALA A CA 1
ATOM 1093 C C . ALA A 1 136 ? -37.498 -2.136 16.325 1.00 42.81 136 ALA A C 1
ATOM 1095 O O . ALA A 1 136 ? -37.260 -2.958 15.446 1.00 42.81 136 ALA A O 1
ATOM 1096 N N . THR A 1 137 ? -37.954 -2.383 17.561 1.00 46.59 137 THR A N 1
ATOM 1097 C CA . THR A 1 137 ? -38.884 -3.437 18.019 1.00 46.59 137 THR A CA 1
ATOM 1098 C C . THR A 1 137 ? -38.569 -4.889 17.696 1.00 46.59 137 THR A C 1
ATOM 1100 O O . THR A 1 137 ? -38.690 -5.279 16.517 1.00 46.59 137 THR A O 1
#

pLDDT: mean 83.75, std 15.72, range [40.19, 96.69]